Protein AF-A0A1I7V6Z7-F1 (afdb_monomer_lite)

Sequence (101 aa):
MVIITTKTTTIQTVRSRTTKFVRWSKRRHERKQVLEELRRIVPFVNEHTPLLELLQKVIDYITELQELVNNSSVNTIENKENIISWRRNDSNYKTSTNNCA

pLDDT: mean 70.53, std 19.07, range [38.62, 96.31]

Secondary structure (DSSP, 8-state):
------------------HHHHHHHHHHHHHHHHHHHHHHHSTT--TT--HHHHHHHHHHHHHHHHHHHHHHHHHHHHHHHHHHHTTS-------------

Radius of gyration: 38.97 Å; chains: 1; bounding box: 99×38×121 Å

Structure (mmCIF, N/CA/C/O backbone):
data_AF-A0A1I7V6Z7-F1
#
_entry.id   AF-A0A1I7V6Z7-F1
#
loop_
_atom_site.group_PDB
_atom_site.id
_atom_site.type_symbol
_atom_site.label_atom_id
_atom_site.label_alt_id
_atom_site.label_comp_id
_atom_site.label_asym_id
_atom_site.label_entity_id
_atom_site.label_seq_id
_atom_site.pdbx_PDB_ins_code
_atom_site.Cartn_x
_atom_site.Cartn_y
_atom_site.Cartn_z
_atom_site.occupancy
_atom_site.B_iso_or_equiv
_atom_site.auth_seq_id
_atom_site.auth_comp_id
_atom_site.auth_asym_id
_atom_site.auth_atom_id
_atom_site.pdbx_PDB_model_num
ATOM 1 N N . MET A 1 1 ? -30.980 33.211 72.287 1.00 39.94 1 MET A N 1
ATOM 2 C CA . MET A 1 1 ? -31.022 32.222 71.189 1.00 39.94 1 MET A CA 1
ATOM 3 C C . MET A 1 1 ? -30.088 32.727 70.096 1.00 39.94 1 MET A C 1
ATOM 5 O O . MET A 1 1 ? -30.371 33.769 69.524 1.00 39.94 1 MET A O 1
ATOM 9 N N . VAL A 1 2 ? -28.917 32.107 69.922 1.00 38.62 2 VAL A N 1
ATOM 10 C CA . VAL A 1 2 ? -27.856 32.594 69.016 1.00 38.62 2 VAL A CA 1
ATOM 11 C C . VAL A 1 2 ? -27.932 31.806 67.711 1.00 38.62 2 VAL A C 1
ATOM 13 O O . VAL A 1 2 ? -27.846 30.582 67.737 1.00 38.62 2 VAL A O 1
ATOM 16 N N . ILE A 1 3 ? -28.121 32.493 66.582 1.00 45.34 3 ILE A N 1
ATOM 17 C CA . ILE A 1 3 ? -28.197 31.872 65.253 1.00 45.34 3 ILE A CA 1
ATOM 18 C C . ILE A 1 3 ? -26.822 32.004 64.597 1.00 45.34 3 ILE A C 1
ATOM 20 O O . ILE A 1 3 ? -26.402 33.098 64.227 1.00 45.34 3 ILE A O 1
ATOM 24 N N . ILE A 1 4 ? -26.110 30.885 64.475 1.00 53.00 4 ILE A N 1
ATOM 25 C CA . ILE A 1 4 ? -24.808 30.822 63.808 1.00 53.00 4 ILE A CA 1
ATOM 26 C C . ILE A 1 4 ? -25.072 30.595 62.318 1.00 53.00 4 ILE A C 1
ATOM 28 O O . ILE A 1 4 ? -25.564 29.542 61.922 1.00 53.00 4 ILE A O 1
ATOM 32 N N . THR A 1 5 ? -24.776 31.593 61.487 1.00 54.34 5 THR A N 1
ATOM 33 C CA . THR A 1 5 ? -24.889 31.480 60.028 1.00 54.34 5 THR A CA 1
ATOM 34 C C . THR A 1 5 ? -23.594 30.905 59.463 1.00 54.34 5 THR A C 1
ATOM 36 O O . THR A 1 5 ? -22.567 31.577 59.379 1.00 54.34 5 THR A O 1
ATOM 39 N N . THR A 1 6 ? -23.620 29.632 59.077 1.00 53.81 6 THR A N 1
ATOM 40 C CA . THR A 1 6 ? -22.504 28.990 58.381 1.00 53.81 6 THR A CA 1
ATOM 41 C C . THR A 1 6 ? -22.575 29.339 56.895 1.00 53.81 6 THR A C 1
ATOM 43 O O . THR A 1 6 ? -23.406 28.834 56.145 1.00 53.81 6 THR A O 1
ATOM 46 N N . LYS A 1 7 ? -21.699 30.242 56.443 1.00 53.44 7 LYS A N 1
ATOM 47 C CA . LYS A 1 7 ? -21.500 30.484 55.009 1.00 53.44 7 LYS A CA 1
ATOM 48 C C . LYS A 1 7 ? -20.742 29.295 54.420 1.00 53.44 7 LYS A C 1
ATOM 50 O O . LYS A 1 7 ? -19.538 29.159 54.617 1.00 53.44 7 LYS A O 1
ATOM 55 N N . THR A 1 8 ? -21.449 28.416 53.719 1.00 53.72 8 THR A N 1
ATOM 56 C CA . THR A 1 8 ? -20.849 27.324 52.949 1.00 53.72 8 THR A CA 1
ATOM 57 C C . THR A 1 8 ? -20.228 27.879 51.669 1.00 53.72 8 THR A C 1
ATOM 59 O O . THR A 1 8 ? -20.934 28.240 50.729 1.00 53.72 8 THR A O 1
ATOM 62 N N . THR A 1 9 ? -18.900 27.960 51.633 1.00 52.91 9 THR A N 1
ATOM 63 C CA . THR A 1 9 ? -18.129 28.344 50.445 1.00 52.91 9 THR A CA 1
ATOM 64 C C . THR A 1 9 ? -18.103 27.184 49.446 1.00 52.91 9 THR A C 1
ATOM 66 O O . THR A 1 9 ? -17.421 26.184 49.656 1.00 52.91 9 THR A O 1
ATOM 69 N N . THR A 1 10 ? -18.845 27.305 48.346 1.00 56.22 10 THR A N 1
ATOM 70 C CA . THR A 1 10 ? -18.797 26.382 47.200 1.00 56.22 10 THR A CA 1
ATOM 71 C C . THR A 1 10 ? -17.465 26.507 46.461 1.00 56.22 10 THR A C 1
ATOM 73 O O . THR A 1 10 ? -17.227 27.481 45.748 1.00 56.22 10 THR A O 1
ATOM 76 N N . ILE A 1 11 ? -16.598 25.504 46.604 1.00 60.31 11 ILE A N 1
ATOM 77 C CA . ILE A 1 11 ? -15.367 25.364 45.817 1.00 60.31 11 ILE A CA 1
ATOM 78 C C . ILE A 1 11 ? -15.750 24.809 44.438 1.00 60.31 11 ILE A C 1
ATOM 80 O O . ILE A 1 11 ? -16.009 23.615 44.285 1.00 60.31 11 ILE A O 1
ATOM 84 N N . GLN A 1 12 ? -15.805 25.673 43.421 1.00 58.50 12 GLN A N 1
ATOM 85 C CA . GLN A 1 12 ? -15.929 25.244 42.027 1.00 58.50 12 GLN A CA 1
ATOM 86 C C . GLN A 1 12 ? -14.580 24.710 41.535 1.00 58.50 12 GLN A C 1
ATOM 88 O O . GLN A 1 12 ? -13.595 25.440 41.431 1.00 58.50 12 GLN A O 1
ATOM 93 N N . THR A 1 13 ? -14.528 23.418 41.224 1.00 53.16 13 THR A N 1
ATOM 94 C CA . THR A 1 13 ? -13.354 22.780 40.625 1.00 53.16 13 THR A CA 1
ATOM 95 C C . THR A 1 13 ? -13.373 22.992 39.111 1.00 53.16 13 THR A C 1
ATOM 97 O O . THR A 1 13 ? -14.089 22.325 38.367 1.00 53.16 13 THR A O 1
ATOM 100 N N . VAL A 1 14 ? -12.572 23.943 38.627 1.00 59.72 14 VAL A N 1
ATOM 101 C CA . VAL A 1 14 ? -12.362 24.151 37.188 1.00 59.72 14 VAL A CA 1
ATOM 102 C C . VAL A 1 14 ? -11.539 22.980 36.638 1.00 59.72 14 VAL A C 1
ATOM 104 O O . VAL A 1 14 ? -10.337 22.859 36.875 1.00 59.72 14 VAL A O 1
ATOM 107 N N . ARG A 1 15 ? -12.201 22.071 35.914 1.00 59.84 15 ARG A N 1
ATOM 108 C CA . ARG A 1 15 ? -11.580 20.903 35.272 1.00 59.84 15 ARG A CA 1
ATOM 109 C C . ARG A 1 15 ? -10.855 21.311 33.985 1.00 59.84 15 ARG A C 1
ATOM 111 O O . ARG A 1 15 ? -11.389 21.199 32.887 1.00 59.84 15 ARG A O 1
ATOM 118 N N . SER A 1 16 ? -9.596 21.711 34.112 1.00 57.50 16 SER A N 1
ATOM 119 C CA . SER A 1 16 ? -8.712 22.032 32.982 1.00 57.50 16 SER A CA 1
ATOM 120 C C . SER A 1 16 ? -8.005 20.777 32.445 1.00 57.50 16 SER A C 1
ATOM 122 O O . SER A 1 16 ? -6.886 20.470 32.851 1.00 57.50 16 SER A O 1
ATOM 124 N N . ARG A 1 17 ? -8.626 20.010 31.534 1.00 56.53 17 ARG A N 1
ATOM 125 C CA . ARG A 1 17 ? -7.947 18.909 30.804 1.00 56.53 17 ARG A CA 1
ATOM 126 C C . ARG A 1 17 ? -8.504 18.698 29.388 1.00 56.53 17 ARG A C 1
ATOM 128 O O . ARG A 1 17 ? -9.226 17.733 29.169 1.00 56.53 17 ARG A O 1
ATOM 135 N N . THR A 1 18 ? -8.133 19.523 28.405 1.00 54.34 18 THR A N 1
ATOM 136 C CA . THR A 1 18 ? -8.577 19.294 27.004 1.00 54.34 18 THR A CA 1
ATOM 137 C C . THR A 1 18 ? -7.577 19.630 25.891 1.00 54.34 18 THR A C 1
ATOM 139 O O . THR A 1 18 ? -7.919 19.481 24.727 1.00 54.34 18 THR A O 1
ATOM 142 N N . THR A 1 19 ? -6.315 19.985 26.157 1.00 58.16 19 THR A N 1
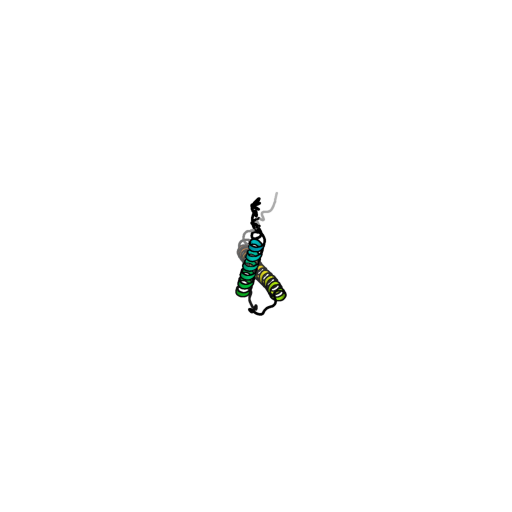ATOM 143 C CA . THR A 1 19 ? -5.392 20.367 25.057 1.00 58.16 19 THR A CA 1
ATOM 144 C C . THR A 1 19 ? -4.530 19.225 24.502 1.00 58.16 19 THR A C 1
ATOM 146 O O . THR A 1 19 ? -4.195 19.226 23.317 1.00 58.16 19 THR A O 1
ATOM 149 N N . LYS A 1 20 ? -4.185 18.203 25.302 1.00 55.56 20 LYS A N 1
ATOM 150 C CA . LYS A 1 20 ? -3.298 17.106 24.849 1.00 55.56 20 LYS A CA 1
ATOM 151 C C . LYS A 1 20 ? -3.993 16.090 23.928 1.00 55.56 20 LYS A C 1
ATOM 153 O O . LYS A 1 20 ? -3.389 15.630 22.962 1.00 55.56 20 LYS A O 1
ATOM 158 N N . PHE A 1 21 ? -5.266 15.782 24.178 1.00 54.81 21 PHE A N 1
ATOM 159 C CA . PHE A 1 21 ? -6.022 14.782 23.408 1.00 54.81 21 PHE A CA 1
ATOM 160 C C . PHE A 1 21 ? -6.378 15.246 21.987 1.00 54.81 21 PHE A C 1
ATOM 162 O O . PHE A 1 21 ? -6.368 14.439 21.056 1.00 54.81 21 PHE A O 1
ATOM 169 N N . VAL A 1 22 ? -6.602 16.549 21.789 1.00 59.59 22 VAL A N 1
ATOM 170 C CA . VAL A 1 22 ? -6.933 17.128 20.474 1.00 59.59 22 VAL A CA 1
ATOM 171 C C . VAL A 1 22 ? -5.771 16.965 19.483 1.00 59.59 22 VAL A C 1
ATOM 173 O O . VAL A 1 22 ? -5.979 16.564 18.338 1.00 59.59 22 VAL A O 1
ATOM 176 N N . ARG A 1 23 ? -4.522 17.172 19.930 1.00 61.84 23 ARG A N 1
ATOM 177 C CA . ARG A 1 23 ? -3.320 17.010 19.087 1.00 61.84 23 ARG A CA 1
ATOM 178 C C . ARG A 1 23 ? -3.090 15.568 18.621 1.00 61.84 23 ARG A C 1
ATOM 180 O O . ARG A 1 23 ? -2.650 15.355 17.495 1.00 61.84 23 ARG A O 1
ATOM 187 N N . TRP A 1 24 ? -3.373 14.578 19.465 1.00 61.00 24 TRP A N 1
ATOM 188 C CA . TRP A 1 24 ? -3.247 13.163 19.095 1.00 61.00 24 TRP A CA 1
ATOM 189 C C . TRP A 1 24 ? -4.350 12.692 18.149 1.00 61.00 24 TRP A C 1
ATOM 191 O O . TRP A 1 24 ? -4.075 11.894 17.253 1.00 61.00 24 TRP A O 1
ATOM 201 N N . SER A 1 25 ? -5.572 13.202 18.312 1.00 62.81 25 SER A N 1
ATOM 202 C CA . SER A 1 25 ? -6.678 12.903 17.397 1.00 62.81 25 SER A CA 1
ATOM 203 C C . SER A 1 25 ? -6.377 13.377 15.972 1.00 62.81 25 SER A C 1
ATOM 205 O O . SER A 1 25 ? -6.546 12.614 15.017 1.00 62.81 25 SER A O 1
ATOM 207 N N . LYS A 1 26 ? -5.828 14.594 15.837 1.00 72.62 26 LYS A N 1
ATOM 208 C CA . LYS A 1 26 ? -5.452 15.174 14.541 1.00 72.62 26 LYS A CA 1
ATOM 209 C C . LYS A 1 26 ? -4.425 14.312 13.793 1.00 72.62 26 LYS A C 1
ATOM 211 O O . LYS A 1 26 ? -4.668 13.919 12.659 1.00 72.62 26 LYS A O 1
ATOM 216 N N . ARG A 1 27 ? -3.346 13.900 14.472 1.00 75.25 27 ARG A N 1
ATOM 217 C CA . ARG A 1 27 ? -2.301 13.044 13.875 1.00 75.25 27 ARG A CA 1
ATOM 218 C C . ARG A 1 27 ? -2.815 11.679 13.411 1.00 75.25 27 ARG A C 1
ATOM 220 O O . ARG A 1 27 ? -2.284 11.126 12.454 1.00 75.25 27 ARG A O 1
ATOM 227 N N . ARG A 1 28 ? -3.816 11.097 14.085 1.00 75.62 28 ARG A N 1
ATOM 228 C CA . ARG A 1 28 ? -4.415 9.825 13.638 1.00 75.62 28 ARG A CA 1
ATOM 229 C C . ARG A 1 28 ? -5.231 9.990 12.359 1.00 75.62 28 ARG A C 1
ATOM 231 O O . ARG A 1 28 ? -5.149 9.121 11.500 1.00 75.62 28 ARG A O 1
ATOM 238 N N . HIS A 1 29 ? -5.979 11.085 12.235 1.00 78.94 29 HIS A N 1
ATOM 239 C CA . HIS A 1 29 ? -6.751 11.374 11.025 1.00 78.94 29 HIS A CA 1
ATOM 240 C C . HIS A 1 29 ? -5.833 11.619 9.829 1.00 78.94 29 HIS A C 1
ATOM 242 O O . HIS A 1 29 ? -6.032 11.000 8.790 1.00 78.94 29 HIS A O 1
ATOM 248 N N . GLU A 1 30 ? -4.784 12.422 10.014 1.00 83.19 30 GLU A N 1
ATOM 249 C CA . GLU A 1 30 ? -3.768 12.674 8.983 1.00 83.19 30 GLU A CA 1
ATOM 250 C C . GLU A 1 30 ? -3.118 11.365 8.514 1.00 83.19 30 GLU A C 1
ATOM 252 O O . GLU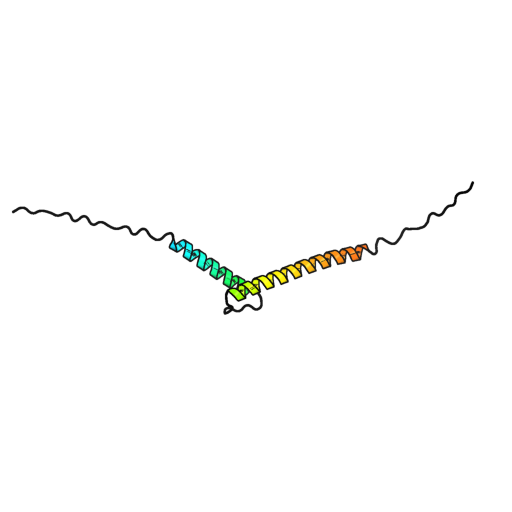 A 1 30 ? -3.045 11.095 7.321 1.00 83.19 30 GLU A O 1
ATOM 257 N N . ARG A 1 31 ? -2.720 10.489 9.449 1.00 85.88 31 ARG A N 1
ATOM 258 C CA . ARG A 1 31 ? -2.150 9.177 9.101 1.00 85.88 31 ARG A CA 1
ATOM 259 C C . ARG A 1 31 ? -3.121 8.302 8.319 1.00 85.88 31 ARG A C 1
ATOM 261 O O . ARG A 1 31 ? -2.704 7.656 7.367 1.00 85.88 31 ARG A O 1
ATOM 268 N N . LYS A 1 32 ? -4.396 8.267 8.712 1.00 88.12 32 LYS A N 1
ATOM 269 C CA . LYS A 1 32 ? -5.408 7.485 7.997 1.00 88.12 32 LYS A CA 1
ATOM 270 C C . LYS A 1 32 ? -5.595 8.008 6.571 1.00 88.12 32 LYS A C 1
ATOM 272 O O . LYS A 1 32 ? -5.618 7.209 5.650 1.00 88.12 32 LYS A O 1
ATOM 277 N N . GLN A 1 33 ? -5.670 9.326 6.393 1.00 90.25 33 GLN A N 1
ATOM 278 C CA . GLN A 1 33 ? -5.796 9.942 5.069 1.00 90.25 33 GLN A CA 1
ATOM 279 C C . GLN A 1 33 ? -4.616 9.589 4.164 1.00 90.25 33 GLN A C 1
ATOM 281 O O . GLN A 1 33 ? -4.829 9.162 3.038 1.00 90.25 33 GLN A O 1
ATOM 286 N N . VAL A 1 34 ? -3.387 9.684 4.678 1.00 90.88 34 VAL A N 1
ATOM 287 C CA . VAL A 1 34 ? -2.185 9.311 3.917 1.00 90.88 34 VAL A CA 1
ATOM 288 C C . VAL A 1 34 ? -2.220 7.839 3.502 1.00 90.88 34 VAL A C 1
ATOM 290 O O . VAL A 1 34 ? -1.873 7.519 2.372 1.00 90.88 34 VAL A O 1
ATOM 293 N N . LEU A 1 35 ? -2.657 6.939 4.386 1.00 91.00 35 LEU A N 1
ATOM 294 C CA . LEU A 1 35 ? -2.753 5.514 4.057 1.00 91.00 35 LEU A CA 1
ATOM 295 C C . LEU A 1 35 ? -3.792 5.227 2.970 1.00 91.00 35 LEU A C 1
ATOM 297 O O . LEU A 1 35 ? -3.534 4.398 2.102 1.00 91.00 35 LEU A O 1
ATOM 301 N N . GLU A 1 36 ? -4.935 5.909 2.995 1.00 91.25 36 GLU A N 1
ATOM 302 C CA . GLU A 1 36 ? -5.936 5.777 1.932 1.00 91.25 36 GLU A CA 1
ATOM 303 C C . GLU A 1 36 ? -5.438 6.353 0.603 1.00 91.25 36 GLU A C 1
ATOM 305 O O . GLU A 1 36 ? -5.661 5.756 -0.446 1.00 91.25 36 GLU A O 1
ATOM 310 N N . GLU A 1 37 ? -4.698 7.461 0.632 1.00 92.06 37 GLU A N 1
ATOM 311 C CA . GLU A 1 37 ? -4.080 8.024 -0.571 1.00 92.06 37 GLU A CA 1
ATOM 312 C C . GLU A 1 37 ? -3.068 7.041 -1.184 1.00 92.06 37 GLU A C 1
ATOM 314 O O . GLU A 1 37 ? -3.103 6.764 -2.382 1.00 92.06 37 GLU A O 1
ATOM 319 N N . LEU A 1 38 ? -2.219 6.434 -0.346 1.00 92.19 38 LEU A N 1
ATOM 320 C CA . LEU A 1 38 ? -1.262 5.412 -0.779 1.00 92.19 38 LEU A CA 1
ATOM 321 C C . LEU A 1 38 ? -1.967 4.210 -1.416 1.00 92.19 38 LEU A C 1
ATOM 323 O O . LEU A 1 38 ? -1.519 3.724 -2.449 1.00 92.19 38 LEU A O 1
ATOM 327 N N . ARG A 1 39 ? -3.098 3.766 -0.858 1.00 92.69 39 ARG A N 1
ATOM 328 C CA . ARG A 1 39 ? -3.894 2.664 -1.427 1.00 92.69 39 ARG A CA 1
ATOM 329 C C . ARG A 1 39 ? -4.460 2.972 -2.810 1.00 92.69 39 ARG A C 1
ATOM 331 O O . ARG A 1 39 ? -4.696 2.046 -3.573 1.00 92.69 39 ARG A O 1
ATOM 338 N N . ARG A 1 40 ? -4.694 4.246 -3.132 1.00 92.19 40 ARG A N 1
ATOM 339 C CA . ARG A 1 40 ? -5.210 4.664 -4.445 1.00 92.19 40 ARG A CA 1
ATOM 340 C C . ARG A 1 40 ? -4.116 4.771 -5.500 1.00 92.19 40 ARG A C 1
ATOM 342 O O . ARG A 1 40 ? -4.395 4.545 -6.671 1.00 92.19 40 ARG A O 1
ATOM 349 N N . ILE A 1 41 ? -2.909 5.159 -5.093 1.00 93.56 41 ILE A N 1
ATOM 350 C CA . ILE A 1 41 ? -1.788 5.411 -6.009 1.00 93.56 41 ILE A CA 1
ATOM 351 C C . ILE A 1 41 ? -1.005 4.129 -6.298 1.00 93.56 41 ILE A C 1
ATOM 353 O O . ILE A 1 41 ? -0.534 3.945 -7.419 1.00 93.56 41 ILE A O 1
ATOM 357 N N . VAL A 1 42 ? -0.839 3.260 -5.297 1.00 92.50 42 VAL A N 1
ATOM 358 C CA . VAL A 1 42 ? -0.050 2.036 -5.450 1.00 92.50 42 VAL A CA 1
ATOM 359 C C . VAL A 1 42 ? -0.884 0.959 -6.147 1.00 92.50 42 VAL A C 1
ATOM 361 O O . VAL A 1 42 ? -1.968 0.617 -5.668 1.00 92.50 42 VAL A O 1
ATOM 364 N N . PRO A 1 43 ? -0.397 0.400 -7.266 1.00 90.06 43 PRO A N 1
ATOM 365 C CA . PRO A 1 43 ? -1.107 -0.641 -7.992 1.00 90.06 43 PRO A CA 1
ATOM 366 C C . PRO A 1 43 ? -1.182 -1.941 -7.177 1.00 90.06 43 PRO A C 1
ATOM 368 O O . PRO A 1 43 ? -0.354 -2.215 -6.311 1.00 90.06 43 PRO A O 1
ATOM 371 N N . PHE A 1 44 ? -2.196 -2.764 -7.462 1.00 85.06 44 PHE A N 1
ATOM 372 C CA . PHE A 1 44 ? -2.409 -4.079 -6.825 1.00 85.06 44 PHE A CA 1
ATOM 373 C C . PHE A 1 44 ? -2.616 -4.044 -5.298 1.00 85.06 44 PHE A C 1
ATOM 375 O O . PHE A 1 44 ? -2.384 -5.035 -4.589 1.00 85.06 44 PHE A O 1
ATOM 382 N N . VAL A 1 45 ? -3.087 -2.908 -4.786 1.00 88.62 45 VAL A N 1
ATOM 383 C CA . VAL A 1 45 ? -3.486 -2.72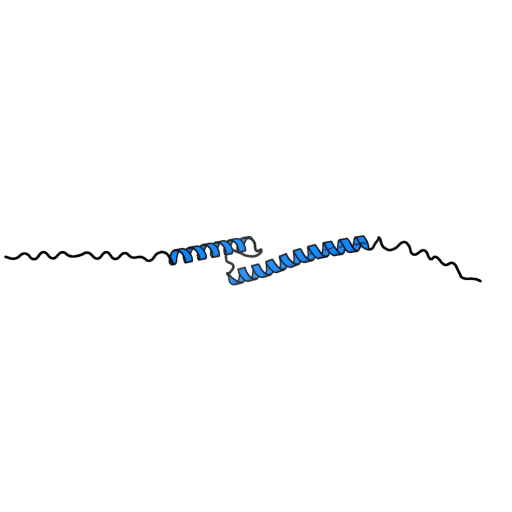5 -3.393 1.00 88.62 45 VAL A CA 1
ATOM 384 C C . VAL A 1 45 ? -5.002 -2.569 -3.314 1.00 88.62 45 VAL A C 1
ATOM 386 O O . VAL A 1 45 ? -5.595 -1.733 -3.983 1.00 88.62 45 VAL A O 1
ATOM 389 N N . ASN A 1 46 ? -5.624 -3.357 -2.439 1.00 87.88 46 ASN A N 1
ATOM 390 C CA . ASN A 1 46 ? -7.053 -3.283 -2.133 1.00 87.88 46 ASN A CA 1
ATOM 391 C C . ASN A 1 46 ? -7.296 -2.616 -0.768 1.00 87.88 46 ASN A C 1
ATOM 393 O O . ASN A 1 46 ? -6.406 -2.581 0.086 1.00 87.88 46 ASN A O 1
ATOM 397 N N . GLU A 1 47 ? -8.528 -2.176 -0.501 1.00 85.62 47 GLU A N 1
ATOM 398 C CA . GLU A 1 47 ? -8.922 -1.562 0.782 1.00 85.62 47 GLU A CA 1
ATOM 399 C C . GLU A 1 47 ? -8.677 -2.480 2.000 1.00 85.62 47 GLU A C 1
ATOM 401 O O . GLU A 1 47 ? -8.401 -2.021 3.112 1.00 85.62 47 GLU A O 1
ATOM 406 N N . HIS A 1 48 ? -8.708 -3.797 1.793 1.00 88.62 48 HIS A N 1
ATOM 407 C CA . HIS A 1 48 ? -8.479 -4.797 2.840 1.00 88.62 48 HIS A CA 1
ATOM 408 C C . HIS A 1 48 ? -7.008 -5.184 3.026 1.00 88.62 48 HIS A C 1
ATOM 410 O O . HIS A 1 48 ? -6.703 -6.010 3.884 1.00 88.62 48 HIS A O 1
ATOM 416 N N . THR A 1 49 ? -6.091 -4.591 2.257 1.00 90.88 49 THR A N 1
ATOM 417 C CA . THR A 1 49 ? -4.662 -4.911 2.352 1.00 90.88 49 THR A CA 1
ATOM 418 C C . THR A 1 49 ? -4.145 -4.525 3.740 1.00 90.88 49 THR A C 1
ATOM 420 O O . THR A 1 49 ? -4.333 -3.367 4.157 1.00 90.88 49 THR A O 1
ATOM 423 N N . PRO A 1 50 ? -3.509 -5.455 4.477 1.00 94.31 50 PRO A N 1
ATOM 424 C CA . PRO A 1 50 ? -2.952 -5.155 5.784 1.00 94.31 50 PRO A CA 1
ATOM 425 C C . PRO A 1 50 ? -1.856 -4.097 5.653 1.00 94.31 50 PRO A C 1
ATOM 427 O O . PRO A 1 50 ? -1.156 -4.016 4.647 1.00 94.31 50 PRO A O 1
ATOM 430 N N . LEU A 1 51 ? -1.696 -3.274 6.692 1.00 92.31 51 LEU A N 1
ATOM 431 C CA . LEU A 1 51 ? -0.787 -2.124 6.662 1.00 92.31 51 LEU A CA 1
ATOM 432 C C . LEU A 1 51 ? 0.644 -2.506 6.260 1.00 92.31 51 LEU A C 1
ATOM 434 O O . LEU A 1 51 ? 1.274 -1.778 5.504 1.00 92.31 51 LEU A O 1
ATOM 438 N N . LEU A 1 52 ? 1.153 -3.632 6.763 1.00 94.56 52 LEU A N 1
ATOM 439 C CA . LEU A 1 52 ? 2.510 -4.074 6.449 1.00 94.56 52 LEU A CA 1
ATOM 440 C C . LEU A 1 52 ? 2.669 -4.394 4.958 1.00 94.56 52 LEU A C 1
ATOM 442 O O . LEU A 1 52 ? 3.614 -3.920 4.339 1.00 94.56 52 LEU A O 1
ATOM 446 N N . GLU A 1 53 ? 1.718 -5.128 4.384 1.00 94.94 53 GLU A N 1
ATOM 447 C CA . GLU A 1 53 ? 1.735 -5.491 2.965 1.00 94.94 53 GLU A CA 1
ATOM 448 C C . GLU A 1 53 ? 1.558 -4.257 2.071 1.00 94.94 53 GLU A C 1
ATOM 450 O O . GLU A 1 53 ? 2.247 -4.122 1.066 1.00 94.94 53 GLU A O 1
ATOM 455 N N . LEU A 1 54 ? 0.699 -3.309 2.471 1.00 95.19 54 LEU A N 1
ATOM 456 C CA . LEU A 1 54 ? 0.588 -2.011 1.803 1.00 95.19 54 LEU A CA 1
ATOM 457 C C . LEU A 1 54 ? 1.950 -1.312 1.746 1.00 95.19 54 LEU A C 1
ATOM 459 O O . LEU A 1 54 ? 2.359 -0.860 0.684 1.00 95.19 54 LEU A O 1
ATOM 463 N N . LEU A 1 55 ? 2.652 -1.221 2.877 1.00 95.88 55 LEU A N 1
ATOM 464 C CA . LEU A 1 55 ? 3.947 -0.545 2.939 1.00 95.88 55 LEU A CA 1
ATOM 465 C C . LEU A 1 55 ? 5.016 -1.263 2.109 1.00 95.88 55 LEU A C 1
ATOM 467 O O . LEU A 1 55 ? 5.828 -0.591 1.485 1.00 95.88 55 LEU A O 1
ATOM 471 N N . GLN A 1 56 ? 5.003 -2.596 2.072 1.00 95.94 56 GLN A N 1
ATOM 472 C CA . GLN A 1 56 ? 5.901 -3.374 1.2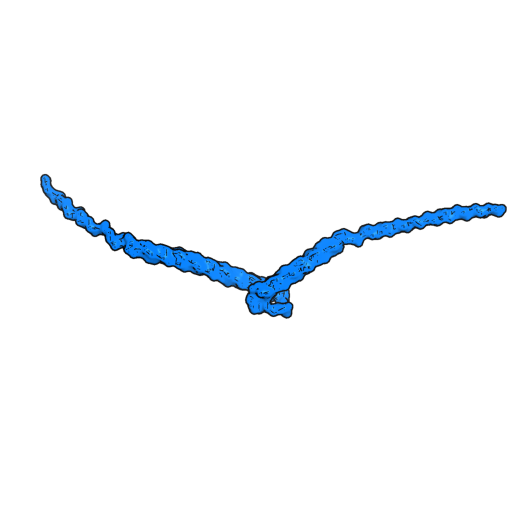15 1.00 95.94 56 GLN A CA 1
ATOM 473 C C . GLN A 1 56 ? 5.643 -3.077 -0.266 1.00 95.94 56 GLN A C 1
ATOM 475 O O . GLN A 1 56 ? 6.561 -2.668 -0.966 1.00 95.94 56 GLN A O 1
ATOM 480 N N . LYS A 1 57 ? 4.382 -3.128 -0.707 1.00 95.62 57 LYS A N 1
ATOM 481 C CA . LYS A 1 57 ? 4.009 -2.802 -2.093 1.00 95.62 57 LYS A CA 1
ATOM 482 C C . LYS A 1 57 ? 4.324 -1.355 -2.476 1.00 95.62 57 LYS A C 1
ATOM 484 O O . LYS A 1 57 ? 4.684 -1.088 -3.616 1.00 95.62 57 LYS A O 1
ATOM 489 N N . VAL A 1 58 ? 4.207 -0.410 -1.537 1.00 96.06 58 VAL A N 1
ATOM 490 C CA . VAL A 1 58 ? 4.632 0.986 -1.751 1.00 96.06 58 VAL A CA 1
ATOM 491 C C . VAL A 1 58 ? 6.132 1.050 -2.046 1.00 96.06 58 VAL A C 1
ATOM 493 O O . VAL A 1 58 ? 6.534 1.785 -2.943 1.00 96.06 58 VAL A O 1
ATOM 496 N N . ILE A 1 59 ? 6.952 0.307 -1.298 1.00 96.06 59 ILE A N 1
ATOM 497 C CA . ILE A 1 59 ? 8.405 0.267 -1.504 1.00 96.06 59 ILE A CA 1
ATOM 498 C C . ILE A 1 59 ? 8.717 -0.319 -2.881 1.00 96.06 59 ILE A C 1
ATOM 500 O O . ILE A 1 59 ? 9.430 0.326 -3.646 1.00 96.06 59 ILE A O 1
ATOM 504 N N . ASP A 1 60 ? 8.124 -1.467 -3.215 1.00 95.81 60 ASP A N 1
ATOM 505 C CA . ASP A 1 60 ? 8.341 -2.136 -4.502 1.00 95.81 60 ASP A CA 1
ATOM 506 C C . ASP A 1 60 ? 7.966 -1.217 -5.674 1.00 95.81 60 ASP A C 1
ATOM 508 O O . ASP A 1 60 ? 8.754 -1.016 -6.596 1.00 95.81 60 ASP A O 1
ATOM 512 N N . TYR A 1 61 ? 6.809 -0.553 -5.590 1.00 96.31 61 TYR A N 1
ATOM 513 C CA . TYR A 1 61 ? 6.362 0.368 -6.631 1.00 96.31 61 TYR A CA 1
ATOM 514 C C . TYR A 1 61 ? 7.272 1.596 -6.772 1.00 96.31 61 TYR A C 1
ATOM 516 O O . TYR A 1 61 ? 7.529 2.053 -7.883 1.00 96.31 61 TYR A O 1
ATOM 524 N N . ILE A 1 62 ? 7.806 2.134 -5.668 1.00 95.94 62 ILE A N 1
ATOM 525 C CA . ILE A 1 62 ? 8.802 3.214 -5.736 1.00 95.94 62 ILE A CA 1
ATOM 526 C C . ILE A 1 62 ? 10.062 2.730 -6.458 1.00 95.94 62 ILE A C 1
ATOM 528 O O . ILE A 1 62 ? 10.600 3.472 -7.280 1.00 95.94 62 ILE A O 1
ATOM 532 N N . THR A 1 63 ? 10.522 1.512 -6.178 1.00 95.50 63 THR A N 1
ATOM 533 C CA . THR A 1 63 ? 11.693 0.930 -6.842 1.00 95.50 63 THR A CA 1
ATOM 534 C C . THR A 1 63 ? 11.455 0.756 -8.341 1.00 95.50 63 THR A C 1
ATOM 536 O O . THR A 1 63 ? 12.278 1.213 -9.132 1.00 95.50 63 THR A O 1
ATOM 539 N N . GLU A 1 64 ? 10.303 0.222 -8.750 1.00 94.31 64 GLU A N 1
ATOM 540 C CA . GLU A 1 64 ? 9.926 0.112 -10.167 1.00 94.31 64 GLU A CA 1
ATOM 541 C C . GLU A 1 64 ? 9.894 1.483 -10.862 1.00 94.31 64 GLU A C 1
ATOM 543 O O . GLU A 1 64 ? 10.452 1.660 -11.946 1.00 94.31 64 GLU A O 1
ATOM 548 N N . LEU A 1 65 ? 9.288 2.492 -10.225 1.00 94.12 65 LEU A N 1
ATOM 549 C CA . LEU A 1 65 ? 9.248 3.854 -10.762 1.00 94.12 65 LEU A CA 1
ATOM 550 C C . LEU A 1 65 ? 10.651 4.460 -10.901 1.00 94.12 65 LEU A C 1
ATOM 552 O O . LEU A 1 65 ? 10.932 5.142 -11.888 1.00 94.12 65 LEU A O 1
ATOM 556 N N . GLN A 1 66 ? 11.539 4.216 -9.935 1.00 94.31 66 GLN A N 1
ATOM 557 C CA . GLN A 1 66 ? 12.930 4.665 -9.997 1.00 94.31 66 GLN A CA 1
ATOM 558 C C . GLN A 1 66 ? 13.687 3.991 -11.144 1.00 94.31 66 GLN A C 1
ATOM 560 O O . GLN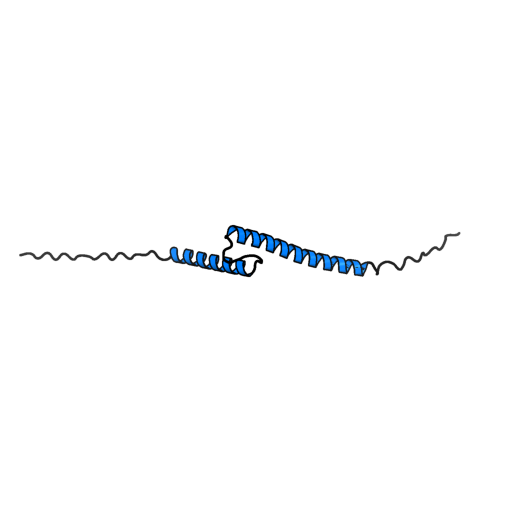 A 1 66 ? 14.403 4.671 -11.881 1.00 94.31 66 GLN A O 1
ATOM 565 N N . GLU A 1 67 ? 13.504 2.687 -11.342 1.00 92.88 67 GLU A N 1
ATOM 566 C CA . GLU A 1 67 ? 14.094 1.963 -12.469 1.00 92.88 67 GLU A CA 1
ATOM 567 C C . GLU A 1 67 ? 13.595 2.500 -13.814 1.00 92.88 67 GLU A C 1
ATOM 569 O O . GLU A 1 67 ? 14.405 2.764 -14.702 1.00 92.88 67 GLU A O 1
ATOM 574 N N . LEU A 1 68 ? 12.290 2.748 -13.962 1.00 91.31 68 LEU A N 1
ATOM 575 C CA . LEU A 1 68 ? 11.718 3.318 -15.187 1.00 91.31 68 LEU A CA 1
ATOM 576 C C . LEU A 1 68 ? 12.319 4.686 -15.529 1.00 91.31 68 LEU A C 1
ATOM 578 O O . LEU A 1 68 ? 12.680 4.937 -16.682 1.00 91.31 68 LEU A O 1
ATOM 582 N N . VAL A 1 69 ? 12.463 5.564 -14.535 1.00 90.50 69 VAL A N 1
ATOM 583 C CA . VAL A 1 69 ? 13.080 6.886 -14.722 1.00 90.50 69 VAL A CA 1
ATOM 584 C C . VAL A 1 69 ? 14.554 6.751 -15.113 1.00 90.50 69 VAL A C 1
ATOM 586 O O . VAL A 1 69 ? 15.004 7.407 -16.057 1.00 90.50 69 VAL A O 1
ATOM 589 N N . ASN A 1 70 ? 15.300 5.873 -14.441 1.00 89.00 70 ASN A N 1
ATOM 590 C CA . ASN A 1 70 ? 16.716 5.654 -14.725 1.00 89.00 70 ASN A CA 1
ATOM 591 C C . ASN A 1 70 ? 16.928 5.086 -16.134 1.00 89.00 70 ASN A C 1
ATOM 593 O O . ASN A 1 70 ? 17.730 5.632 -16.893 1.00 89.00 70 ASN A O 1
ATOM 597 N N . ASN A 1 71 ? 16.156 4.072 -16.523 1.00 80.38 71 ASN A N 1
ATOM 598 C CA . ASN A 1 71 ? 16.221 3.456 -17.849 1.00 80.38 71 ASN A CA 1
ATOM 599 C C . ASN A 1 71 ? 15.831 4.448 -18.953 1.00 80.38 71 ASN A C 1
ATOM 601 O O . ASN A 1 71 ? 16.475 4.510 -19.999 1.00 80.38 71 ASN A O 1
ATOM 605 N N . SER A 1 72 ? 14.832 5.302 -18.706 1.00 75.81 72 SER A N 1
ATOM 606 C CA . SER A 1 72 ? 14.493 6.392 -19.624 1.00 75.81 72 SER A CA 1
ATOM 607 C C . SER A 1 72 ? 15.648 7.385 -19.806 1.00 75.81 72 SER A C 1
ATOM 609 O O . SER A 1 72 ? 15.829 7.897 -20.914 1.00 75.81 72 SER A O 1
ATOM 611 N N . SER A 1 73 ? 16.423 7.669 -18.751 1.00 63.59 73 SER A N 1
ATOM 612 C CA . SER A 1 73 ? 17.584 8.570 -18.821 1.00 63.59 73 SER A CA 1
ATOM 613 C C . SER A 1 73 ? 18.772 7.948 -19.567 1.00 63.59 73 SER A C 1
ATOM 615 O O . SER A 1 73 ? 19.421 8.619 -20.369 1.00 63.59 73 SER A O 1
ATOM 617 N N . VAL A 1 74 ? 19.014 6.647 -19.376 1.00 57.19 74 VAL A N 1
ATOM 618 C CA . VAL A 1 74 ? 20.083 5.899 -20.056 1.00 57.19 74 VAL A CA 1
ATOM 619 C C . VAL A 1 74 ? 19.793 5.803 -21.552 1.00 57.19 74 VAL A C 1
ATOM 621 O O . VAL A 1 74 ? 20.651 6.146 -22.364 1.00 57.19 74 VAL A O 1
ATOM 624 N N . ASN A 1 75 ? 18.547 5.505 -21.929 1.00 56.09 75 ASN A N 1
ATOM 625 C CA . ASN A 1 75 ? 18.121 5.476 -23.330 1.00 56.09 75 ASN A CA 1
ATOM 626 C C . ASN A 1 75 ? 18.271 6.842 -24.026 1.00 56.09 75 ASN A C 1
ATOM 628 O O . ASN A 1 75 ? 18.450 6.905 -25.241 1.00 56.09 75 ASN A O 1
ATOM 632 N N . THR A 1 76 ? 18.218 7.958 -23.287 1.00 54.78 76 THR A N 1
ATOM 633 C CA . THR A 1 76 ? 18.462 9.293 -23.863 1.00 54.78 76 THR A CA 1
ATOM 634 C C . THR A 1 76 ? 19.949 9.617 -24.026 1.00 54.78 76 THR A C 1
ATOM 636 O O . THR A 1 76 ? 20.293 10.414 -24.903 1.00 54.78 76 THR A O 1
ATOM 639 N N . ILE A 1 77 ? 20.827 9.017 -23.220 1.00 55.22 77 ILE A N 1
ATOM 640 C CA . ILE A 1 77 ? 22.286 9.176 -23.313 1.00 55.22 77 ILE A CA 1
ATOM 641 C C . ILE A 1 77 ? 22.839 8.303 -24.447 1.00 55.22 77 ILE A C 1
ATOM 643 O O . ILE A 1 77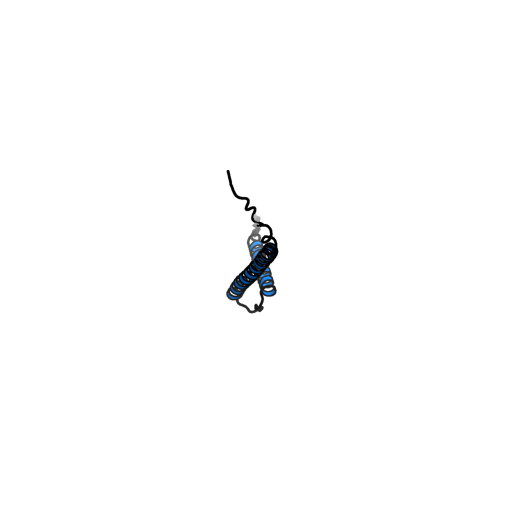 ? 23.512 8.831 -25.334 1.00 55.22 77 ILE A O 1
ATOM 647 N N . GLU A 1 78 ? 22.461 7.023 -24.513 1.00 53.91 78 GLU A N 1
ATOM 648 C CA . GLU A 1 78 ? 22.889 6.114 -25.589 1.00 53.91 78 GLU A CA 1
ATOM 649 C C . GLU A 1 78 ? 22.402 6.578 -26.971 1.00 53.91 78 GLU A C 1
ATOM 651 O O . GLU A 1 78 ? 23.143 6.519 -27.953 1.00 53.91 78 GLU A O 1
ATOM 656 N N . ASN A 1 79 ? 21.187 7.134 -27.065 1.00 50.97 79 ASN A N 1
ATOM 657 C CA . ASN A 1 79 ? 20.683 7.681 -28.326 1.00 50.97 79 ASN A CA 1
ATOM 658 C C . ASN A 1 79 ? 21.478 8.922 -28.789 1.00 50.97 79 ASN A C 1
ATOM 660 O O . ASN A 1 79 ? 21.608 9.163 -29.987 1.00 50.97 79 ASN A O 1
ATOM 664 N N . LYS A 1 80 ? 22.068 9.702 -27.870 1.00 54.50 80 LYS A N 1
ATOM 665 C CA . LYS A 1 80 ? 22.964 10.818 -28.230 1.00 54.50 80 LYS A CA 1
ATOM 666 C C . LYS A 1 80 ? 24.359 10.340 -28.628 1.00 54.50 80 LYS A C 1
ATOM 668 O O . LYS A 1 80 ? 24.933 10.903 -29.557 1.00 54.50 80 LYS A O 1
ATOM 673 N N . GLU A 1 81 ? 24.892 9.306 -27.984 1.00 54.25 81 GLU A N 1
ATOM 674 C CA . GLU A 1 81 ? 26.188 8.721 -28.354 1.00 54.25 81 GLU A CA 1
ATOM 675 C C . GLU A 1 81 ? 26.138 8.024 -29.722 1.00 54.25 81 GLU A C 1
ATOM 677 O O . GLU A 1 81 ? 27.053 8.195 -30.533 1.00 54.25 81 GLU A O 1
ATOM 682 N N . ASN A 1 82 ? 25.025 7.359 -30.055 1.00 51.25 82 ASN A N 1
ATOM 683 C CA . ASN A 1 82 ? 24.827 6.766 -31.381 1.00 51.25 82 ASN A CA 1
ATOM 684 C C . ASN A 1 82 ? 24.787 7.812 -32.509 1.00 51.25 82 ASN A C 1
ATOM 686 O O . ASN A 1 82 ? 25.296 7.553 -33.600 1.00 51.25 82 ASN A O 1
ATOM 690 N N . ILE A 1 83 ? 24.270 9.021 -32.254 1.00 53.22 83 ILE A N 1
ATOM 691 C CA . ILE A 1 83 ? 24.263 10.124 -33.235 1.00 53.22 83 ILE A CA 1
ATOM 692 C C . ILE A 1 83 ? 25.673 10.706 -33.450 1.00 53.22 83 ILE A C 1
ATOM 694 O O . ILE A 1 83 ? 25.986 11.192 -34.539 1.00 53.22 83 ILE A O 1
ATOM 698 N N . ILE A 1 84 ? 26.556 10.644 -32.448 1.00 54.81 84 ILE A N 1
ATOM 699 C CA . ILE A 1 84 ? 27.917 11.201 -32.542 1.00 54.81 84 ILE A CA 1
ATOM 700 C C . ILE A 1 84 ? 28.868 10.258 -33.303 1.00 54.81 84 ILE A C 1
ATOM 702 O O . ILE A 1 84 ? 29.821 10.729 -33.932 1.00 54.81 84 ILE A O 1
ATOM 706 N N . SER A 1 85 ? 28.597 8.949 -33.317 1.00 50.22 85 SER A N 1
ATOM 707 C CA . SER A 1 85 ? 29.478 7.942 -33.933 1.00 50.22 85 SER A CA 1
ATOM 708 C C . SER A 1 85 ? 29.647 8.085 -35.457 1.00 50.22 85 SER A C 1
ATOM 710 O O . SER A 1 85 ? 30.721 7.792 -35.980 1.00 50.22 85 SER A O 1
ATOM 712 N N . TRP A 1 86 ? 28.659 8.644 -36.166 1.00 49.44 86 TRP A N 1
ATOM 713 C CA . TRP A 1 86 ? 28.726 8.843 -37.622 1.00 49.44 86 TRP A CA 1
ATOM 714 C C . TRP A 1 86 ? 29.518 10.088 -38.052 1.00 49.44 86 TRP A C 1
ATOM 716 O O . TRP A 1 86 ? 29.795 10.247 -39.236 1.00 49.44 86 TRP A O 1
ATOM 726 N N . ARG A 1 87 ? 29.892 10.991 -37.128 1.00 50.84 87 ARG A N 1
ATOM 727 C CA . ARG A 1 87 ? 30.545 12.273 -37.476 1.00 50.84 87 ARG A CA 1
ATOM 728 C C . ARG A 1 87 ? 32.082 12.243 -37.402 1.00 50.84 87 ARG A C 1
ATOM 730 O O . ARG A 1 87 ? 32.712 13.213 -37.809 1.00 50.84 87 ARG A O 1
ATOM 737 N N . ARG A 1 88 ? 32.721 11.187 -36.875 1.00 48.94 88 ARG A N 1
ATOM 738 C CA . ARG A 1 88 ? 34.181 11.203 -36.603 1.00 48.94 88 ARG A CA 1
ATOM 739 C C . ARG A 1 88 ? 35.063 10.454 -37.611 1.00 48.94 88 ARG A C 1
ATOM 741 O O . ARG A 1 88 ? 36.280 10.566 -37.525 1.00 48.94 88 ARG A O 1
ATOM 748 N N . ASN A 1 89 ? 34.504 9.765 -38.595 1.00 55.84 89 ASN A N 1
ATOM 749 C CA . ASN A 1 89 ? 35.315 9.091 -39.607 1.00 55.84 89 ASN A CA 1
ATOM 750 C C . ASN A 1 89 ? 35.173 9.815 -40.936 1.00 55.84 89 ASN A C 1
ATOM 752 O O . ASN A 1 89 ? 34.326 9.412 -41.709 1.00 55.84 89 ASN A O 1
ATOM 756 N N . ASP A 1 90 ? 35.938 10.891 -41.142 1.00 53.25 90 ASP A N 1
ATOM 757 C CA . ASP A 1 90 ? 36.404 11.339 -42.467 1.00 53.25 90 ASP A CA 1
ATOM 758 C C . ASP A 1 90 ? 37.288 12.593 -42.332 1.00 53.25 90 ASP A C 1
ATOM 760 O O . ASP A 1 90 ? 36.814 13.715 -42.463 1.00 53.25 90 ASP A O 1
ATOM 764 N N . SER A 1 91 ? 38.584 12.415 -42.047 1.00 55.19 91 SER A N 1
ATOM 765 C CA . SER A 1 91 ? 39.671 13.195 -42.681 1.00 55.19 91 SER A CA 1
ATOM 766 C C . SER A 1 91 ? 41.046 12.741 -42.169 1.00 55.19 91 SER A C 1
ATOM 768 O O . SER A 1 91 ? 41.770 13.492 -41.522 1.00 55.19 91 SER A O 1
ATOM 770 N N . ASN A 1 92 ? 41.438 11.504 -42.468 1.00 53.31 92 ASN A N 1
ATOM 771 C CA . ASN A 1 92 ? 42.850 11.109 -42.418 1.00 53.31 92 ASN A CA 1
ATOM 772 C C . ASN A 1 92 ? 43.348 10.862 -43.845 1.00 53.31 92 ASN A C 1
ATOM 774 O O . ASN A 1 92 ? 43.722 9.749 -44.211 1.00 53.31 92 ASN A O 1
ATOM 778 N N . TYR A 1 93 ? 43.366 11.911 -44.674 1.00 53.66 93 TYR A N 1
ATOM 779 C CA . TYR A 1 93 ? 44.186 11.893 -45.883 1.00 53.66 93 TYR A CA 1
ATOM 780 C C . TYR A 1 93 ? 45.626 12.284 -45.516 1.00 53.66 93 TYR A C 1
ATOM 782 O O . TYR A 1 93 ? 46.032 13.436 -45.462 1.00 53.66 93 TYR A O 1
ATOM 790 N N . LYS A 1 94 ? 46.378 11.241 -45.181 1.00 54.00 94 LYS A N 1
ATOM 791 C CA . LYS A 1 94 ? 47.789 10.994 -45.500 1.00 54.00 94 LYS A CA 1
ATOM 792 C C . LYS A 1 94 ? 48.486 12.106 -46.321 1.00 54.00 94 LYS A C 1
ATOM 794 O O . LYS A 1 94 ? 48.467 12.073 -47.547 1.00 54.00 94 LYS A O 1
ATOM 799 N N . THR A 1 95 ? 49.201 13.021 -45.670 1.00 47.19 95 THR A N 1
ATOM 800 C CA . THR A 1 95 ? 50.283 13.784 -46.314 1.00 47.19 95 THR A CA 1
ATOM 801 C C . THR A 1 95 ? 51.585 13.001 -46.178 1.00 47.19 95 THR A C 1
ATOM 803 O O . THR A 1 95 ? 52.380 13.199 -45.267 1.00 47.19 95 THR A O 1
ATOM 806 N N . SER A 1 96 ? 51.788 12.064 -47.104 1.00 52.47 96 SER A N 1
ATOM 807 C CA . SER A 1 96 ? 53.115 11.518 -47.382 1.00 52.47 96 SER A CA 1
ATOM 808 C C . SER A 1 96 ? 53.777 12.451 -48.394 1.00 52.47 96 SER A C 1
ATOM 810 O O . SER A 1 96 ? 53.357 12.476 -49.545 1.00 52.47 96 SER A O 1
ATOM 812 N N . THR A 1 97 ? 54.790 13.215 -47.985 1.00 44.22 97 THR A N 1
ATOM 813 C CA . THR A 1 97 ? 55.790 13.755 -48.918 1.00 44.22 97 THR A CA 1
ATOM 814 C C . THR A 1 97 ? 57.161 13.725 -48.245 1.00 44.22 97 THR A C 1
ATOM 816 O O . THR A 1 97 ? 57.550 14.578 -47.458 1.00 44.22 97 THR A O 1
ATOM 819 N N . ASN A 1 98 ? 57.774 12.565 -48.451 1.00 54.47 98 ASN A N 1
ATOM 820 C CA . ASN A 1 98 ? 59.176 12.225 -48.658 1.00 54.47 98 ASN A CA 1
ATOM 821 C C . ASN A 1 98 ? 60.236 13.323 -48.455 1.00 54.47 98 ASN A C 1
ATOM 823 O O . ASN A 1 98 ? 60.218 14.369 -49.099 1.00 54.47 98 ASN A O 1
ATOM 827 N N . ASN A 1 99 ? 61.241 12.960 -47.657 1.00 46.12 99 ASN A N 1
ATOM 828 C CA . ASN A 1 99 ? 62.575 13.556 -47.631 1.00 46.12 99 ASN A CA 1
ATOM 829 C C . ASN A 1 99 ? 63.378 13.173 -48.892 1.00 46.12 99 ASN A C 1
ATOM 831 O O . ASN A 1 99 ? 63.238 12.042 -49.354 1.00 46.12 99 ASN A O 1
ATOM 835 N N . CYS A 1 100 ? 64.231 14.092 -49.369 1.00 44.66 100 CYS A N 1
ATOM 836 C CA . CYS A 1 100 ? 65.521 13.944 -50.091 1.00 44.66 100 CYS A CA 1
ATOM 837 C C . CYS A 1 100 ? 65.833 15.318 -50.731 1.00 44.66 100 CYS A C 1
ATOM 839 O O . CYS A 1 100 ? 64.931 15.903 -51.320 1.00 44.66 100 CYS A O 1
ATOM 841 N N . ALA A 1 101 ? 67.024 15.913 -50.695 1.00 43.16 101 ALA A N 1
ATOM 842 C CA . ALA A 1 101 ? 68.351 15.577 -50.187 1.00 43.16 101 ALA A CA 1
ATOM 843 C C . ALA A 1 101 ? 69.080 16.900 -49.865 1.00 43.16 101 ALA A C 1
ATOM 845 O O . ALA A 1 101 ? 68.655 17.939 -50.424 1.00 43.16 101 ALA A O 1
#

Organism: Loa loa (NCBI:txid7209)

InterPro domains:
  IPR011598 Myc-type, basic helix-loop-helix (bHLH) domain [PF00010] (25-66)
  IPR036638 Helix-loop-helix DNA-binding domain superfamily [G3DSA:4.10.280.10] (6-67)
  IPR036638 Helix-loop-helix DNA-binding domain superfamily [SSF47459] (17-74)

Foldseek 3Di:
DDDDDDDDDDDDDDDPDDDPVVVVVVVVVVVVVVLVVLQVPQPPHDPPDDPVRSVVSSVVVVVVVVVVVVVVVVVVVVVVVVVVVVPPPDDPPDPDDDDDD